Protein AF-A0A2S7SV46-F1 (afdb_monomer_lite)

Sequence (112 aa):
MFWRYCKNGTSMTSAISTTEQIRGVLIQFVSILLSCFLLFYIDSDTEQVFDLFEFGNLLALAIYFLPTFMISMVLFAFLAKRYGVRNGLIRFLVIGIPLSFTLIITMFLCMK

Radius of gyration: 19.21 Å; chains: 1; bounding box: 56×41×50 Å

Foldseek 3Di:
DPPPPPPPPPPVVVVVQVVLVVVLLVVLLVLLLVVLLVVCVVPDPPPDSVVCPPPVNVVVSCVQSVQLSVQLVVQLVVLCVVPNNPRSSVCCSVPVNVVSNVVSVVVVVVVD

Secondary structure (DSSP, 8-state):
--SSSSSSSHHHHHHHHHHHHHHHHHHHHHHHHHHHHHHHHHHS--SSTTGGGSHHHHHHHHHHHHHHHHHHHHHHHHHHHHH-HHHHHHHIIIIIHHHHHHHHHHHHHHT-

Structure (mmCIF, N/CA/C/O backbone):
data_AF-A0A2S7SV46-F1
#
_entry.id   AF-A0A2S7SV46-F1
#
loop_
_atom_site.group_PDB
_atom_site.id
_atom_site.type_symbol
_atom_site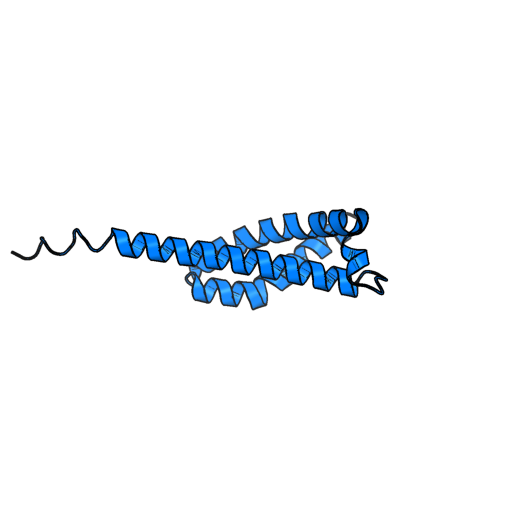.label_atom_id
_atom_site.label_alt_id
_atom_site.label_comp_id
_atom_site.label_asym_id
_atom_site.label_entity_id
_atom_site.label_seq_id
_atom_site.pdbx_PDB_ins_code
_atom_site.Cartn_x
_atom_site.Cartn_y
_atom_site.Cartn_z
_atom_site.occupancy
_atom_site.B_iso_or_equiv
_atom_site.auth_seq_id
_atom_site.auth_comp_id
_atom_site.auth_asym_id
_atom_site.auth_atom_id
_atom_site.pdbx_PDB_model_num
ATOM 1 N N . MET A 1 1 ? -35.477 21.924 32.621 1.00 47.34 1 MET A N 1
ATOM 2 C CA . MET A 1 1 ? -34.436 22.869 32.149 1.00 47.34 1 MET A CA 1
ATOM 3 C C . MET A 1 1 ? -33.118 22.143 31.804 1.00 47.34 1 MET A C 1
ATOM 5 O O . MET A 1 1 ? -32.056 22.639 32.132 1.00 47.34 1 MET A O 1
ATOM 9 N N . PHE A 1 2 ? -33.164 20.978 31.131 1.00 44.03 2 PHE A N 1
ATOM 10 C CA . PHE A 1 2 ? -31.980 20.116 30.887 1.00 44.03 2 PHE A CA 1
ATOM 11 C C . PHE A 1 2 ? -31.727 19.778 29.404 1.00 44.03 2 PHE A C 1
ATOM 13 O O . PHE A 1 2 ? -30.794 19.060 29.076 1.00 44.03 2 PHE A O 1
ATOM 20 N N . TRP A 1 3 ? -32.534 20.315 28.484 1.00 44.03 3 TRP A N 1
ATOM 21 C CA . TRP A 1 3 ? -32.492 19.950 27.059 1.00 44.03 3 TRP A CA 1
ATOM 22 C C . TRP A 1 3 ? -31.703 20.924 26.169 1.00 44.03 3 TRP A C 1
ATOM 24 O O . TRP A 1 3 ? -31.656 20.755 24.954 1.00 44.03 3 TRP A O 1
ATOM 34 N N . ARG A 1 4 ? -31.061 21.951 26.742 1.00 45.78 4 ARG A N 1
ATOM 35 C CA . ARG A 1 4 ? -30.372 22.999 25.963 1.00 45.78 4 ARG A CA 1
ATOM 36 C C . ARG A 1 4 ? -28.863 22.806 25.770 1.00 45.78 4 ARG A C 1
ATOM 38 O O . ARG A 1 4 ? -28.279 23.563 25.007 1.00 45.78 4 ARG A O 1
ATOM 45 N N . TYR A 1 5 ? -28.248 21.776 26.358 1.00 46.41 5 TYR A N 1
ATOM 46 C CA . TYR A 1 5 ? -26.804 21.516 26.210 1.00 46.41 5 TYR A CA 1
ATOM 47 C C . TYR A 1 5 ? -26.424 20.526 25.092 1.00 46.41 5 TYR A C 1
ATOM 49 O O . TYR A 1 5 ? -25.243 20.319 24.842 1.00 46.41 5 TYR A O 1
ATOM 57 N N . CYS A 1 6 ? -27.386 19.946 24.366 1.00 48.81 6 CYS A N 1
ATOM 58 C CA . CYS A 1 6 ? -27.102 18.935 23.333 1.00 48.81 6 CYS A CA 1
ATOM 59 C C . CYS A 1 6 ? -26.932 19.476 21.900 1.00 48.81 6 CYS A C 1
ATOM 61 O O . CYS A 1 6 ? -26.799 18.681 20.975 1.00 48.81 6 CYS A O 1
ATOM 63 N N . LYS A 1 7 ? -26.945 20.799 21.671 1.00 41.94 7 LYS A N 1
ATOM 64 C CA . LYS A 1 7 ? -27.008 21.345 20.297 1.00 41.94 7 LYS A CA 1
ATOM 65 C C . LYS A 1 7 ? -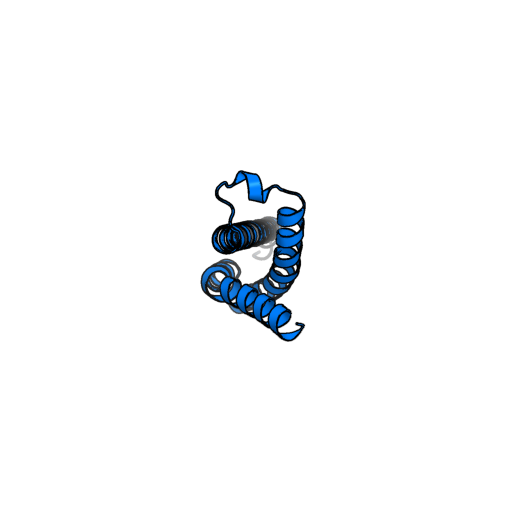25.690 21.878 19.716 1.00 41.94 7 LYS A C 1
ATOM 67 O O . LYS A 1 7 ? -25.635 22.096 18.514 1.00 41.94 7 LYS A O 1
ATOM 72 N N . ASN A 1 8 ? -24.624 21.995 20.516 1.00 42.78 8 ASN A N 1
ATOM 73 C CA . ASN A 1 8 ? -23.319 22.502 20.049 1.00 42.78 8 ASN A CA 1
ATOM 74 C C . ASN A 1 8 ? -22.184 21.453 20.038 1.00 42.78 8 ASN A C 1
ATOM 76 O O . ASN A 1 8 ? -21.060 21.783 19.679 1.00 42.78 8 ASN A O 1
ATOM 80 N N . GLY A 1 9 ? -22.453 20.190 20.395 1.00 43.22 9 GLY A N 1
ATOM 81 C CA . GLY A 1 9 ? -21.436 19.122 20.465 1.00 43.22 9 GLY A CA 1
ATOM 82 C C . GLY A 1 9 ? -21.288 18.247 19.209 1.00 43.22 9 GLY A C 1
ATOM 83 O O . GLY A 1 9 ? -20.385 17.415 19.142 1.00 43.22 9 GLY A O 1
ATOM 84 N N . THR A 1 10 ? -22.161 18.405 18.211 1.00 46.81 10 THR A N 1
ATOM 85 C CA . THR A 1 10 ? -22.249 17.511 17.037 1.00 46.81 10 THR A CA 1
ATOM 86 C C . THR A 1 10 ? -21.389 17.940 15.846 1.00 46.81 10 THR A C 1
ATOM 88 O O . THR A 1 10 ? -21.007 17.099 15.037 1.00 46.81 10 THR A O 1
ATOM 91 N N . SER A 1 11 ? -21.017 19.219 15.746 1.00 46.41 11 SER A N 1
ATOM 92 C CA . SER A 1 11 ? -20.142 19.696 14.662 1.00 46.41 11 SER A CA 1
ATOM 93 C C . SER A 1 11 ? -18.699 19.199 14.840 1.00 46.41 11 SER A C 1
ATOM 95 O O . SER A 1 11 ? -18.094 18.659 13.915 1.00 46.41 11 SER A O 1
ATOM 97 N N . MET A 1 12 ? -18.177 19.254 16.069 1.00 43.88 12 MET A N 1
ATOM 98 C CA . MET A 1 12 ? -16.775 18.933 16.356 1.00 43.88 12 MET A CA 1
ATOM 99 C C . MET A 1 12 ? -16.476 17.425 16.296 1.00 43.88 12 MET A C 1
ATOM 101 O O . MET A 1 12 ? -15.409 17.025 15.846 1.00 43.88 12 MET A O 1
ATOM 105 N N . THR A 1 13 ? -17.432 16.569 16.668 1.00 50.09 13 THR A N 1
ATOM 106 C CA . THR A 1 13 ? -17.291 15.101 16.601 1.00 50.09 13 THR A CA 1
ATOM 107 C C . THR A 1 13 ? -17.326 14.561 15.168 1.00 50.09 13 THR A C 1
ATOM 109 O O . THR A 1 13 ? -16.607 13.609 14.861 1.00 50.09 13 THR A O 1
ATOM 112 N N . SER A 1 14 ? -18.093 15.189 14.271 1.00 52.94 14 SER A N 1
ATOM 113 C CA . SER A 1 14 ? -18.114 14.816 12.849 1.00 52.94 14 SER A CA 1
ATOM 114 C C . SER A 1 14 ? -16.807 15.177 12.132 1.00 52.94 14 SER A C 1
ATOM 116 O O . SER A 1 14 ? -16.247 14.333 11.434 1.00 52.94 14 SER A O 1
ATOM 118 N N . ALA A 1 15 ? -16.260 16.370 12.399 1.00 53.16 15 ALA A N 1
ATOM 119 C CA . ALA A 1 15 ? -14.995 16.825 11.827 1.00 53.16 15 ALA A CA 1
ATOM 120 C C . ALA A 1 15 ? -13.813 15.947 12.273 1.00 53.16 15 ALA A C 1
ATOM 122 O O . ALA A 1 15 ? -13.017 15.524 11.438 1.00 53.16 15 ALA A O 1
ATOM 123 N N . ILE A 1 16 ? -13.742 15.599 13.567 1.00 57.06 16 ILE A N 1
ATOM 124 C CA . ILE A 1 16 ? -12.705 14.703 14.109 1.00 57.06 16 ILE A CA 1
ATOM 125 C C . ILE A 1 16 ? -12.772 13.318 13.442 1.00 57.06 16 ILE A C 1
ATOM 127 O O . ILE A 1 16 ? -11.737 12.739 13.121 1.00 57.06 16 ILE A O 1
ATOM 131 N N . SER A 1 17 ? -13.975 12.796 13.169 1.00 61.66 17 SER A N 1
ATOM 132 C CA . SER A 1 17 ? -14.127 11.502 12.493 1.00 61.66 17 SER A CA 1
ATOM 133 C C . SER A 1 17 ? -13.617 11.518 11.049 1.00 61.66 17 SER A C 1
ATOM 135 O O . SER A 1 17 ? -12.971 10.556 10.629 1.00 61.66 17 SER A O 1
ATOM 137 N N . THR A 1 18 ? -13.859 12.593 10.294 1.00 71.81 18 THR A N 1
ATOM 138 C CA . THR A 1 18 ? -13.383 12.718 8.907 1.00 71.81 18 THR A CA 1
ATOM 139 C C . THR A 1 18 ? -11.867 12.846 8.810 1.00 71.81 18 THR A C 1
ATOM 141 O O . THR A 1 18 ? -11.265 12.200 7.955 1.00 71.81 18 THR A O 1
ATOM 144 N N . THR A 1 19 ? -11.225 13.608 9.700 1.00 75.50 19 THR A N 1
ATOM 145 C CA . THR A 1 19 ? -9.764 13.781 9.674 1.00 75.50 19 THR A CA 1
ATOM 146 C C . THR A 1 19 ? -9.037 12.465 9.953 1.00 75.50 19 THR A C 1
ATOM 148 O O . THR A 1 19 ? -8.060 12.144 9.281 1.00 75.50 19 THR A O 1
ATOM 151 N N . GLU A 1 20 ? -9.549 11.658 10.887 1.00 75.56 20 GLU A N 1
ATOM 152 C CA . GLU A 1 20 ? -8.994 10.335 11.202 1.00 75.56 20 GLU A CA 1
ATOM 153 C C . GLU A 1 20 ? -9.184 9.328 10.056 1.00 75.56 20 GLU A C 1
ATOM 155 O O . GLU A 1 20 ? -8.302 8.509 9.799 1.00 75.56 20 GLU A O 1
ATOM 160 N N . GLN A 1 21 ? -10.298 9.406 9.320 1.00 74.56 21 GLN A N 1
ATOM 161 C CA . GLN A 1 21 ? -10.508 8.583 8.125 1.00 74.56 21 GLN A CA 1
ATOM 162 C C . GLN A 1 21 ? -9.561 8.974 6.987 1.00 74.56 21 GLN A C 1
ATOM 164 O O . GLN A 1 21 ? -8.928 8.097 6.404 1.00 74.56 21 GLN A O 1
ATOM 169 N N . ILE A 1 22 ? -9.404 10.274 6.709 1.00 82.69 22 ILE A N 1
ATOM 170 C CA . ILE A 1 22 ? -8.463 10.775 5.693 1.00 82.69 22 ILE A CA 1
ATOM 171 C C . ILE A 1 22 ? -7.040 10.347 6.041 1.00 82.69 22 ILE A C 1
ATOM 173 O O . ILE A 1 22 ? -6.315 9.839 5.188 1.00 82.69 22 ILE A O 1
ATOM 177 N N . ARG A 1 23 ? -6.652 10.491 7.311 1.00 83.38 23 ARG A N 1
ATOM 178 C CA . ARG A 1 23 ? -5.352 10.034 7.798 1.00 83.38 23 ARG A CA 1
ATOM 179 C C . ARG A 1 23 ? -5.173 8.531 7.588 1.00 83.38 23 ARG A C 1
ATOM 181 O O . ARG A 1 23 ? -4.103 8.112 7.163 1.00 83.38 23 ARG A O 1
ATOM 188 N N . GLY A 1 24 ? -6.209 7.731 7.844 1.00 82.75 24 GLY A N 1
ATOM 189 C CA . GLY A 1 24 ? -6.171 6.290 7.609 1.00 82.75 24 GLY A CA 1
ATOM 190 C C . GLY A 1 24 ? -5.974 5.923 6.139 1.00 82.75 24 GLY A C 1
ATOM 191 O O . GLY A 1 24 ? -5.110 5.106 5.829 1.00 82.75 24 GLY A O 1
ATOM 192 N N . VAL A 1 25 ? -6.697 6.590 5.236 1.00 84.44 25 VAL A N 1
ATOM 193 C CA . VAL A 1 25 ? -6.557 6.403 3.783 1.00 84.44 25 VAL A CA 1
ATOM 194 C C . VAL A 1 25 ? -5.178 6.849 3.293 1.00 84.44 25 VAL A C 1
ATOM 196 O O . VAL A 1 25 ? -4.571 6.158 2.482 1.00 84.44 25 VAL A O 1
ATOM 199 N N . LEU A 1 26 ? -4.641 7.961 3.806 1.00 87.94 26 LEU A N 1
ATOM 200 C CA . LEU A 1 26 ? -3.289 8.420 3.470 1.00 87.94 26 LEU A CA 1
ATOM 201 C C . LEU A 1 26 ? -2.219 7.428 3.926 1.00 87.94 26 LEU A C 1
ATOM 203 O O . LEU A 1 26 ? -1.324 7.104 3.151 1.00 87.94 26 LEU A O 1
ATOM 207 N N . ILE A 1 27 ? -2.318 6.919 5.158 1.00 88.56 27 ILE A N 1
ATOM 208 C CA . ILE A 1 27 ? -1.394 5.893 5.658 1.00 88.56 27 ILE A CA 1
ATOM 209 C C . ILE A 1 27 ? -1.476 4.657 4.766 1.00 88.56 27 ILE A C 1
ATOM 211 O O . ILE A 1 27 ? -0.449 4.157 4.330 1.00 88.56 27 ILE A O 1
ATOM 215 N N . GLN A 1 28 ? -2.684 4.207 4.434 1.00 85.56 28 GLN A N 1
ATOM 216 C CA . GLN A 1 28 ? -2.899 3.073 3.544 1.00 85.56 28 GLN A CA 1
ATOM 217 C C . GLN A 1 28 ? -2.282 3.287 2.158 1.00 85.56 28 GLN A C 1
ATOM 219 O O . GLN A 1 28 ? -1.569 2.413 1.670 1.00 85.56 28 GLN A O 1
ATOM 224 N N . PHE A 1 29 ? -2.509 4.453 1.551 1.00 88.06 29 PHE A N 1
ATOM 225 C CA . PHE A 1 29 ? -1.928 4.826 0.265 1.00 88.06 29 PHE A CA 1
ATOM 226 C C . PHE A 1 29 ? -0.399 4.754 0.309 1.00 88.06 29 PHE A C 1
ATOM 228 O O . PHE A 1 29 ? 0.207 4.054 -0.500 1.00 88.06 29 PHE A O 1
ATOM 235 N N . VAL A 1 30 ? 0.221 5.412 1.293 1.00 89.75 30 VAL A N 1
ATOM 236 C CA . VAL A 1 30 ? 1.682 5.436 1.447 1.00 89.75 30 VAL A CA 1
ATOM 237 C C . VAL A 1 30 ? 2.229 4.041 1.742 1.00 89.75 30 VAL A C 1
ATOM 239 O O . VAL A 1 30 ? 3.239 3.659 1.164 1.00 89.75 30 VAL A O 1
ATOM 242 N N . SER A 1 31 ? 1.572 3.249 2.593 1.00 88.94 31 SER A N 1
ATOM 243 C CA . SER A 1 31 ? 2.025 1.896 2.931 1.00 88.94 31 SER A CA 1
ATOM 244 C C . SER A 1 31 ? 1.973 0.941 1.742 1.00 88.94 31 SER A C 1
ATOM 246 O O . SER A 1 31 ? 2.902 0.156 1.560 1.00 88.94 31 SER A O 1
ATOM 248 N N . ILE A 1 32 ? 0.922 1.004 0.921 1.00 88.94 32 ILE A N 1
ATOM 249 C CA . ILE A 1 32 ? 0.814 0.171 -0.285 1.00 88.94 32 ILE A CA 1
ATOM 250 C C . ILE A 1 32 ? 1.830 0.625 -1.321 1.00 88.94 32 ILE A C 1
ATOM 252 O O . ILE A 1 32 ? 2.519 -0.219 -1.880 1.00 88.94 32 ILE A O 1
ATOM 256 N N . LEU A 1 33 ? 1.977 1.938 -1.524 1.00 88.94 33 LEU A N 1
ATOM 257 C CA . LEU A 1 33 ? 2.985 2.488 -2.423 1.00 88.94 33 LEU A CA 1
ATOM 258 C C . LEU A 1 33 ? 4.381 2.005 -2.009 1.00 88.94 33 LEU A C 1
ATOM 260 O O . LEU A 1 33 ? 5.082 1.416 -2.820 1.00 88.94 33 LEU A O 1
ATOM 264 N N . LEU A 1 34 ? 4.743 2.155 -0.732 1.00 88.81 34 LEU A N 1
ATOM 265 C CA . LEU A 1 34 ? 6.033 1.714 -0.201 1.00 88.81 34 LEU A CA 1
ATOM 266 C C . LEU A 1 34 ? 6.233 0.198 -0.347 1.00 88.81 34 LEU A C 1
ATOM 268 O O . LEU A 1 34 ? 7.330 -0.246 -0.664 1.00 88.81 34 LEU A O 1
ATOM 272 N N . SER A 1 35 ? 5.173 -0.592 -0.158 1.00 87.62 35 SER A N 1
ATOM 273 C CA . SER A 1 35 ? 5.219 -2.048 -0.341 1.00 87.62 35 SER A CA 1
ATOM 274 C C . SER A 1 35 ? 5.407 -2.432 -1.809 1.00 87.62 35 SER A C 1
ATOM 276 O O . SER A 1 35 ? 6.194 -3.324 -2.097 1.00 87.62 35 SER A O 1
ATOM 278 N N . CYS A 1 36 ? 4.739 -1.746 -2.743 1.00 86.75 36 CYS A N 1
ATOM 279 C CA . CYS A 1 36 ? 4.953 -1.929 -4.178 1.00 86.75 36 CYS A CA 1
ATOM 280 C C . CYS A 1 36 ? 6.385 -1.535 -4.567 1.00 86.75 36 CYS A C 1
ATOM 282 O O . CYS A 1 36 ? 7.046 -2.298 -5.258 1.00 86.75 36 CYS A O 1
ATOM 284 N N . PHE A 1 37 ? 6.890 -0.400 -4.075 1.00 84.88 37 PHE A N 1
ATOM 285 C CA . PHE A 1 37 ? 8.283 0.017 -4.273 1.00 84.88 37 PHE A CA 1
ATOM 286 C C . PHE A 1 37 ? 9.268 -1.043 -3.769 1.00 84.88 37 PHE A C 1
ATOM 288 O O . PHE A 1 37 ? 10.210 -1.380 -4.476 1.00 84.88 37 PHE A O 1
ATOM 295 N N . LEU A 1 38 ? 9.035 -1.595 -2.574 1.00 84.62 38 LEU A N 1
ATOM 296 C CA . LEU A 1 38 ? 9.868 -2.655 -2.008 1.00 84.62 38 LEU A CA 1
ATOM 297 C C . LEU A 1 38 ? 9.801 -3.938 -2.847 1.00 84.62 38 LEU A C 1
ATOM 299 O O . LEU A 1 38 ? 10.826 -4.573 -3.062 1.00 84.62 38 LEU A O 1
ATOM 303 N N . LEU A 1 39 ? 8.611 -4.306 -3.330 1.00 80.94 39 LEU A N 1
ATOM 304 C CA . LEU A 1 39 ? 8.424 -5.474 -4.187 1.00 80.94 39 LEU A CA 1
ATOM 305 C C . LEU A 1 39 ? 9.213 -5.322 -5.493 1.00 80.94 39 LEU A C 1
ATOM 307 O O . LEU A 1 39 ? 9.937 -6.232 -5.865 1.00 80.94 39 LEU A O 1
ATOM 311 N N . PHE A 1 40 ? 9.137 -4.152 -6.134 1.00 78.25 40 PHE A N 1
ATOM 312 C CA . PHE A 1 40 ? 9.919 -3.845 -7.333 1.00 78.25 40 PHE A CA 1
ATOM 313 C C . PHE A 1 40 ? 11.417 -3.799 -7.053 1.00 78.25 40 PHE A C 1
ATOM 315 O O . PHE A 1 40 ? 12.188 -4.323 -7.844 1.00 78.25 40 PHE A O 1
ATOM 322 N N . TYR A 1 41 ? 11.839 -3.231 -5.926 1.00 78.00 41 TYR A N 1
ATOM 323 C CA . TYR A 1 41 ? 13.248 -3.225 -5.535 1.00 78.00 41 TYR A CA 1
ATOM 324 C C . TYR A 1 41 ? 13.815 -4.642 -5.334 1.00 78.00 41 TYR A C 1
ATOM 326 O O . TYR A 1 41 ? 15.004 -4.855 -5.528 1.00 78.00 41 TYR A O 1
ATOM 334 N N . ILE A 1 42 ? 12.976 -5.603 -4.930 1.00 77.81 42 ILE A N 1
ATOM 335 C CA . ILE A 1 42 ? 13.369 -7.010 -4.762 1.00 77.81 42 ILE A CA 1
ATOM 336 C C . ILE A 1 42 ? 13.288 -7.792 -6.085 1.00 77.81 42 ILE A C 1
ATOM 338 O O . ILE A 1 42 ? 14.112 -8.673 -6.304 1.00 77.81 42 ILE A O 1
ATOM 342 N N . ASP A 1 43 ? 12.284 -7.519 -6.924 1.00 70.88 43 ASP A N 1
ATOM 343 C CA . ASP A 1 43 ? 11.980 -8.285 -8.147 1.00 70.88 43 ASP A CA 1
ATOM 344 C C . ASP A 1 43 ? 12.770 -7.816 -9.377 1.00 70.88 43 ASP A C 1
ATOM 346 O O . ASP A 1 43 ? 13.014 -8.588 -10.301 1.00 70.88 43 ASP A O 1
ATOM 350 N N . SER A 1 44 ? 13.179 -6.549 -9.405 1.00 60.59 44 SER A N 1
ATOM 351 C CA . SER A 1 44 ? 13.883 -5.969 -10.546 1.00 60.59 44 SER A CA 1
ATOM 352 C C . SER A 1 44 ? 15.394 -6.072 -10.334 1.00 60.59 44 SER A C 1
ATOM 354 O O . SER A 1 44 ? 15.881 -5.739 -9.255 1.00 60.59 44 SER A O 1
ATOM 356 N N . ASP A 1 45 ? 16.150 -6.398 -11.387 1.00 58.59 45 ASP A N 1
ATOM 357 C CA . ASP A 1 45 ? 17.613 -6.207 -11.486 1.00 58.59 45 ASP A CA 1
ATOM 358 C C . ASP A 1 45 ? 18.006 -4.704 -11.465 1.00 58.59 45 ASP A C 1
ATOM 360 O O . ASP A 1 45 ? 18.887 -4.246 -12.188 1.00 58.59 45 ASP A O 1
ATOM 364 N N . THR A 1 46 ? 17.308 -3.881 -10.681 1.00 54.53 46 THR A N 1
ATOM 365 C CA . THR A 1 46 ? 17.573 -2.453 -10.537 1.00 54.53 46 THR A CA 1
ATOM 366 C C . THR A 1 46 ? 18.714 -2.271 -9.553 1.00 54.53 46 THR A C 1
ATOM 368 O O . THR A 1 46 ? 18.515 -2.294 -8.338 1.00 54.53 46 THR A O 1
ATOM 371 N N . GLU A 1 47 ? 19.922 -2.067 -10.076 1.00 61.59 47 GLU A N 1
ATOM 372 C CA . GLU A 1 47 ? 21.086 -1.700 -9.265 1.00 61.59 47 GLU A CA 1
ATOM 373 C C . GLU A 1 47 ? 20.887 -0.330 -8.587 1.00 61.59 47 GLU A C 1
ATOM 375 O O . GLU A 1 47 ? 21.520 -0.036 -7.568 1.00 61.59 47 GLU A O 1
ATOM 380 N N . GLN A 1 48 ? 19.988 0.514 -9.123 1.00 67.94 48 GLN A N 1
ATOM 381 C CA . GLN A 1 48 ? 19.732 1.868 -8.634 1.00 67.94 48 GLN A CA 1
ATOM 382 C C . GLN A 1 48 ? 18.235 2.187 -8.507 1.00 67.94 48 GLN A C 1
ATOM 384 O O . GLN A 1 48 ? 17.412 1.843 -9.347 1.00 67.94 48 GLN A O 1
ATOM 389 N N . VAL A 1 49 ? 17.879 2.960 -7.473 1.00 67.81 49 VAL A N 1
ATOM 390 C CA . VAL A 1 49 ? 16.498 3.433 -7.221 1.00 67.81 49 VAL A CA 1
ATOM 391 C C . VAL A 1 49 ? 15.966 4.317 -8.363 1.00 67.81 49 VAL A C 1
ATOM 393 O O . VAL A 1 49 ? 14.757 4.459 -8.527 1.00 67.81 49 VAL A O 1
ATOM 396 N N . PHE A 1 50 ? 16.855 4.911 -9.165 1.00 71.12 50 PHE A N 1
ATOM 397 C CA . PHE A 1 50 ? 16.478 5.731 -10.318 1.00 71.12 50 PHE A CA 1
ATOM 398 C C . PHE A 1 50 ? 15.870 4.918 -11.462 1.00 71.12 50 PHE A C 1
ATOM 400 O O . PHE A 1 50 ? 14.975 5.428 -12.134 1.00 71.12 50 PHE A O 1
ATOM 407 N N . ASP A 1 51 ? 16.255 3.652 -11.612 1.00 70.00 51 ASP A N 1
ATOM 408 C CA . ASP A 1 51 ? 15.704 2.771 -12.644 1.00 70.00 51 ASP A CA 1
ATOM 409 C C . ASP A 1 51 ? 14.219 2.468 -12.381 1.00 70.00 51 ASP A C 1
ATOM 411 O O . ASP A 1 51 ? 13.438 2.229 -13.301 1.00 70.00 51 ASP A O 1
ATOM 415 N N . LEU A 1 52 ? 13.767 2.582 -11.127 1.00 69.19 52 LEU A N 1
ATOM 416 C CA . LEU A 1 52 ? 12.351 2.461 -10.770 1.00 69.19 52 LEU A CA 1
ATOM 417 C C . LEU A 1 52 ? 11.476 3.569 -11.380 1.00 69.19 52 LEU A C 1
ATOM 419 O O . LEU A 1 52 ? 10.268 3.384 -11.526 1.00 69.19 52 LEU A O 1
ATOM 423 N N . PHE A 1 53 ? 12.071 4.716 -11.725 1.00 78.25 53 PHE A N 1
ATOM 424 C CA . PHE A 1 53 ? 11.380 5.827 -12.382 1.00 78.25 53 PHE A CA 1
ATOM 425 C C . PHE A 1 53 ? 11.405 5.724 -13.912 1.00 78.25 53 PHE A C 1
ATOM 427 O O . PHE A 1 53 ? 10.906 6.625 -14.590 1.00 78.25 53 PHE A O 1
ATOM 434 N N . GLU A 1 54 ? 11.937 4.640 -14.481 1.00 82.19 54 GLU A N 1
ATOM 435 C CA . GLU A 1 54 ? 11.740 4.359 -15.897 1.00 82.19 54 GLU A CA 1
ATOM 436 C C . GLU A 1 54 ? 10.268 4.065 -16.196 1.00 82.19 54 GLU A C 1
ATOM 438 O O . GLU A 1 54 ? 9.536 3.474 -15.398 1.00 82.19 54 GLU A O 1
ATOM 443 N N . PHE A 1 55 ? 9.819 4.464 -17.387 1.00 80.12 55 PHE A N 1
ATOM 444 C CA . PHE A 1 55 ? 8.412 4.378 -17.775 1.00 80.12 55 PHE A CA 1
ATOM 445 C C . PHE A 1 55 ? 7.844 2.951 -17.677 1.00 80.12 55 PHE A C 1
ATOM 447 O O . PHE A 1 55 ? 6.705 2.774 -17.246 1.00 80.12 55 PHE A O 1
ATOM 454 N N . GLY A 1 56 ? 8.637 1.932 -18.032 1.00 78.44 56 GLY A N 1
ATOM 455 C CA . GLY A 1 56 ? 8.228 0.527 -17.934 1.00 78.44 56 GLY A CA 1
ATOM 456 C C . GLY A 1 56 ? 7.972 0.083 -16.492 1.00 78.44 56 GLY A C 1
ATOM 457 O O . GLY A 1 56 ? 6.943 -0.531 -16.205 1.00 78.44 56 GLY A O 1
ATOM 458 N N . ASN A 1 57 ? 8.856 0.475 -15.574 1.00 79.88 57 ASN A N 1
ATOM 459 C CA . ASN A 1 57 ? 8.762 0.134 -14.155 1.00 79.88 57 ASN A CA 1
ATOM 460 C C . ASN A 1 57 ? 7.642 0.915 -13.461 1.00 79.88 57 ASN A C 1
ATOM 462 O O . ASN A 1 57 ? 6.886 0.339 -12.685 1.00 79.88 57 ASN A O 1
ATOM 466 N N . LEU A 1 58 ? 7.441 2.187 -13.815 1.00 82.88 58 LEU A N 1
ATOM 467 C CA . LEU A 1 58 ? 6.290 2.985 -13.378 1.00 82.88 58 LEU A CA 1
ATOM 468 C C . LEU A 1 58 ? 4.955 2.384 -13.826 1.00 82.88 58 LEU A C 1
ATOM 470 O O . LEU A 1 58 ? 3.997 2.355 -13.049 1.00 82.88 58 LEU A O 1
ATOM 474 N N . LEU A 1 59 ? 4.881 1.900 -15.068 1.00 84.62 59 LEU A N 1
ATOM 475 C CA . LEU A 1 59 ? 3.679 1.249 -15.581 1.00 84.62 59 LEU A CA 1
ATOM 476 C C . LEU A 1 59 ? 3.390 -0.038 -14.805 1.00 84.62 59 LEU A C 1
ATOM 478 O O . LEU A 1 59 ? 2.260 -0.261 -14.371 1.00 84.62 59 LEU A O 1
ATOM 482 N N . ALA A 1 60 ? 4.413 -0.860 -14.588 1.00 82.44 60 ALA A N 1
ATOM 483 C CA . ALA A 1 60 ? 4.284 -2.091 -13.827 1.00 82.44 60 ALA A CA 1
ATOM 484 C C . ALA A 1 60 ? 3.901 -1.797 -12.360 1.00 82.44 60 ALA A C 1
ATOM 486 O O . ALA A 1 60 ? 2.969 -2.407 -11.832 1.00 82.44 60 ALA A O 1
ATOM 487 N N . LEU A 1 61 ? 4.508 -0.783 -11.736 1.00 85.38 61 LEU A N 1
ATOM 488 C CA . LEU A 1 61 ? 4.151 -0.298 -10.403 1.00 85.38 61 LEU A CA 1
ATOM 489 C C . LEU A 1 61 ? 2.673 0.093 -10.335 1.00 85.38 61 LEU A C 1
ATOM 491 O O . LEU A 1 61 ? 1.978 -0.318 -9.409 1.00 85.38 61 LEU A O 1
ATOM 495 N N . ALA A 1 62 ? 2.168 0.828 -11.328 1.00 85.75 62 ALA A N 1
ATOM 496 C CA . ALA A 1 62 ? 0.761 1.207 -11.398 1.00 85.75 62 ALA A CA 1
ATOM 497 C C . ALA A 1 62 ? -0.165 -0.015 -11.532 1.00 85.75 62 ALA A C 1
ATOM 499 O O . ALA A 1 62 ? -1.202 -0.063 -10.867 1.00 85.75 62 ALA A O 1
ATOM 500 N N . ILE A 1 63 ? 0.219 -1.018 -12.331 1.00 86.44 63 ILE A N 1
ATOM 501 C CA . ILE A 1 63 ? -0.551 -2.256 -12.534 1.00 86.44 63 ILE A CA 1
ATOM 502 C C . ILE A 1 63 ? -0.683 -3.064 -11.240 1.00 86.44 63 ILE A C 1
ATOM 504 O O . ILE A 1 63 ? -1.748 -3.621 -10.991 1.00 86.44 63 ILE A O 1
ATOM 508 N N . TYR A 1 64 ? 0.347 -3.111 -10.392 1.00 84.88 64 TYR A N 1
ATOM 509 C CA . TYR A 1 64 ? 0.245 -3.760 -9.080 1.00 84.88 64 TYR A CA 1
ATOM 510 C C . TYR A 1 64 ? -0.444 -2.870 -8.044 1.00 84.88 64 TYR A C 1
ATOM 512 O O . TYR A 1 64 ? -1.254 -3.348 -7.247 1.00 84.88 64 TYR A O 1
ATOM 520 N N . PHE A 1 65 ? -0.154 -1.570 -8.058 1.00 88.69 65 PHE A N 1
ATOM 521 C CA . PHE A 1 65 ? -0.654 -0.620 -7.073 1.00 88.69 65 PHE A CA 1
ATOM 522 C C . PHE A 1 65 ? -2.171 -0.450 -7.150 1.00 88.69 65 PHE A C 1
ATOM 524 O O . PHE A 1 65 ? -2.844 -0.577 -6.129 1.00 88.69 65 PHE A O 1
ATOM 531 N N . LEU A 1 66 ? -2.728 -0.188 -8.338 1.00 88.88 66 LEU A N 1
ATOM 532 C CA . LEU A 1 66 ? -4.148 0.135 -8.501 1.00 88.88 66 LEU A CA 1
ATOM 533 C C . LEU A 1 66 ? -5.089 -0.959 -7.956 1.00 88.88 66 LEU A C 1
ATOM 535 O O . LEU A 1 66 ? -5.934 -0.646 -7.111 1.00 88.88 66 LEU A O 1
ATOM 539 N N . PRO A 1 67 ? -4.966 -2.237 -8.370 1.00 88.38 67 PRO A N 1
ATOM 540 C CA . PRO A 1 67 ? -5.871 -3.279 -7.904 1.00 88.38 67 PRO A CA 1
ATOM 541 C C . PRO A 1 67 ? -5.627 -3.620 -6.428 1.00 88.38 67 PRO A C 1
ATOM 543 O O . PRO A 1 67 ? -6.591 -3.824 -5.686 1.00 88.38 67 PRO A O 1
ATOM 546 N N . THR A 1 68 ? -4.373 -3.584 -5.959 1.00 88.12 68 THR A N 1
ATOM 547 C CA . THR A 1 68 ? -4.049 -3.759 -4.533 1.00 88.12 68 THR A CA 1
ATOM 548 C C . THR A 1 68 ? -4.704 -2.663 -3.698 1.00 88.12 68 THR A C 1
ATOM 550 O O . THR A 1 68 ? -5.342 -2.950 -2.685 1.00 88.12 68 THR A O 1
ATOM 553 N N . PHE A 1 69 ? -4.629 -1.409 -4.150 1.00 87.50 69 PHE A N 1
ATOM 554 C CA . PHE A 1 69 ? -5.266 -0.273 -3.499 1.00 87.50 69 PHE A CA 1
ATOM 555 C C . PHE A 1 69 ? -6.791 -0.439 -3.450 1.00 87.50 69 PHE A C 1
ATOM 557 O O . PHE A 1 69 ? -7.382 -0.303 -2.379 1.00 87.50 69 PHE A O 1
ATOM 564 N N . MET A 1 70 ? -7.433 -0.836 -4.551 1.00 88.75 70 MET A N 1
ATOM 565 C CA . MET A 1 70 ? -8.882 -1.073 -4.581 1.00 88.75 70 MET A CA 1
ATOM 566 C C . MET A 1 70 ? -9.331 -2.164 -3.598 1.00 88.75 70 MET A C 1
ATOM 568 O O . MET A 1 70 ? -10.248 -1.932 -2.807 1.00 88.75 70 MET A O 1
ATOM 572 N N . ILE A 1 71 ? -8.673 -3.328 -3.592 1.00 87.88 71 ILE A N 1
ATOM 573 C CA . ILE A 1 71 ? -8.991 -4.424 -2.657 1.00 87.88 71 ILE A CA 1
ATOM 574 C C . ILE A 1 71 ? -8.778 -3.965 -1.216 1.00 87.88 71 ILE A C 1
ATOM 576 O O . ILE A 1 71 ? -9.623 -4.177 -0.341 1.00 87.88 71 ILE A O 1
ATOM 580 N N . SER A 1 72 ? -7.661 -3.287 -0.975 1.00 86.81 72 SER A N 1
ATOM 581 C CA . SER A 1 72 ? -7.299 -2.816 0.349 1.00 86.81 72 SER A CA 1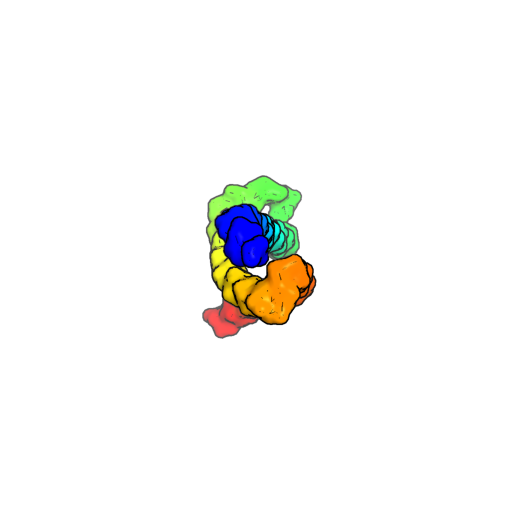
ATOM 582 C C . SER A 1 72 ? -8.323 -1.820 0.909 1.00 86.81 72 SER A C 1
ATOM 584 O O . SER A 1 72 ? -8.623 -1.865 2.102 1.00 86.81 72 SER A O 1
ATOM 586 N N . MET A 1 73 ? -8.898 -0.947 0.073 1.00 85.81 73 MET A N 1
ATOM 587 C CA . MET A 1 73 ? -9.916 0.028 0.480 1.00 85.81 73 MET A CA 1
ATOM 588 C C . MET A 1 73 ? -11.187 -0.673 0.959 1.00 85.81 73 MET A C 1
ATOM 590 O O . MET A 1 73 ? -11.742 -0.316 2.000 1.00 85.81 73 MET A O 1
ATOM 594 N N . VAL A 1 74 ? -11.614 -1.720 0.248 1.00 87.50 74 VAL A N 1
ATOM 595 C CA . VAL A 1 74 ? -12.757 -2.551 0.655 1.00 87.50 74 VAL A CA 1
ATOM 596 C C . VAL A 1 74 ? -12.467 -3.250 1.985 1.00 87.50 74 VAL A C 1
ATOM 598 O O . VAL A 1 74 ? -13.298 -3.230 2.898 1.00 87.50 74 VAL A O 1
ATOM 601 N N . LEU A 1 75 ? -11.267 -3.819 2.129 1.00 86.56 75 LEU A N 1
ATOM 602 C CA . LEU A 1 75 ? -10.852 -4.511 3.347 1.00 86.56 75 LEU A CA 1
ATOM 603 C C . LEU A 1 75 ? -10.782 -3.557 4.549 1.00 86.56 75 LEU A C 1
ATOM 605 O O . LEU A 1 75 ? -11.257 -3.887 5.638 1.00 86.56 75 LEU A O 1
ATOM 609 N N . PHE A 1 76 ? -10.227 -2.360 4.351 1.00 84.75 76 PHE A N 1
ATOM 610 C CA . PHE A 1 76 ? -10.141 -1.324 5.372 1.00 84.75 76 PHE A CA 1
ATOM 611 C C . PHE A 1 76 ? -11.527 -0.833 5.783 1.00 84.75 76 PHE A C 1
ATOM 613 O O . PHE A 1 76 ? -11.804 -0.772 6.977 1.00 84.75 76 PHE A O 1
ATOM 620 N N . ALA A 1 77 ? -12.429 -0.570 4.834 1.00 84.69 77 ALA A N 1
ATOM 621 C CA . ALA A 1 77 ? -13.806 -0.187 5.142 1.00 84.69 77 ALA A CA 1
ATOM 622 C C . ALA A 1 77 ? -14.514 -1.258 5.994 1.00 84.69 77 ALA A C 1
ATOM 624 O O . ALA A 1 77 ? -15.183 -0.939 6.982 1.00 84.69 77 ALA A O 1
ATOM 625 N N . PHE A 1 78 ? -14.312 -2.538 5.670 1.00 86.19 78 PHE A N 1
ATOM 626 C CA . PHE A 1 78 ? -14.867 -3.651 6.438 1.00 86.19 78 PHE A CA 1
ATOM 627 C C . PHE A 1 78 ? -14.267 -3.750 7.852 1.00 86.19 78 PHE A C 1
ATOM 629 O O . PHE A 1 78 ? -14.996 -3.886 8.841 1.00 86.19 78 PHE A O 1
ATOM 636 N N . LEU A 1 79 ? -12.942 -3.636 7.975 1.00 84.12 79 LEU A N 1
ATOM 637 C CA . LEU A 1 79 ? -12.226 -3.686 9.253 1.00 84.12 79 LEU A CA 1
ATOM 638 C C . LEU A 1 79 ? -12.533 -2.479 10.144 1.00 84.12 79 LEU A C 1
ATOM 640 O O . LEU A 1 79 ? -12.735 -2.651 11.346 1.00 84.12 79 LEU A O 1
ATOM 644 N N . ALA A 1 80 ? -12.608 -1.279 9.571 1.00 81.19 80 ALA A N 1
ATOM 645 C CA . ALA A 1 80 ? -12.954 -0.052 10.276 1.00 81.19 80 ALA A CA 1
ATOM 646 C C . ALA A 1 80 ? -14.387 -0.115 10.814 1.00 81.19 80 ALA A C 1
ATOM 648 O O . ALA A 1 80 ? -14.622 0.260 11.963 1.00 81.19 80 ALA A O 1
ATOM 649 N N . LYS A 1 81 ? -15.327 -0.674 10.036 1.00 81.88 81 LYS A N 1
ATOM 650 C CA . LYS A 1 81 ? -16.702 -0.914 10.492 1.00 81.88 81 LYS A CA 1
ATOM 651 C C . LYS A 1 81 ? -16.765 -1.914 11.651 1.00 81.88 81 LYS A C 1
ATOM 653 O O . LYS A 1 81 ? -17.588 -1.749 12.545 1.00 81.88 81 LYS A O 1
ATOM 658 N N . ARG A 1 82 ? -15.915 -2.947 11.647 1.00 84.75 82 ARG A N 1
ATOM 659 C CA . ARG A 1 82 ? -15.950 -4.028 12.648 1.00 84.75 82 ARG A CA 1
ATOM 660 C C . ARG A 1 82 ? -15.180 -3.724 13.935 1.00 84.75 82 ARG A C 1
ATOM 662 O O . ARG A 1 82 ? -15.621 -4.130 15.004 1.00 84.75 82 ARG A O 1
ATOM 669 N N . TYR A 1 83 ? -14.033 -3.054 13.843 1.00 83.75 83 TYR A N 1
ATOM 670 C CA . TYR A 1 83 ? -13.096 -2.872 14.961 1.00 83.75 83 TYR A CA 1
ATOM 671 C C . TYR A 1 83 ? -12.849 -1.400 15.335 1.00 83.75 83 TYR A C 1
ATOM 673 O O . TYR A 1 83 ? -12.111 -1.133 16.287 1.00 83.75 83 TYR A O 1
ATOM 681 N N . GLY A 1 84 ? -13.450 -0.449 14.612 1.00 81.75 84 GLY A N 1
ATOM 682 C CA . GLY A 1 84 ? -13.148 0.982 14.704 1.00 81.75 84 GLY A CA 1
ATOM 683 C C . GLY A 1 84 ? -11.911 1.372 13.885 1.00 81.75 84 GLY A C 1
ATOM 684 O O . GLY A 1 84 ? -11.061 0.535 13.588 1.00 81.75 84 GLY A O 1
ATOM 685 N N . VAL A 1 85 ? -11.790 2.656 13.527 1.00 78.12 85 VAL A N 1
ATOM 686 C CA . VAL A 1 85 ? -10.777 3.166 12.575 1.00 78.12 85 VAL A CA 1
ATOM 687 C C . VAL A 1 85 ? -9.342 2.814 12.994 1.00 78.12 85 VAL A C 1
ATOM 689 O O . VAL A 1 85 ? -8.599 2.232 12.207 1.00 78.12 85 VAL A O 1
ATOM 692 N N . ARG A 1 86 ? -8.956 3.087 14.250 1.00 78.56 86 ARG A N 1
ATOM 693 C CA . ARG A 1 86 ? -7.576 2.874 14.732 1.00 78.56 86 ARG A CA 1
ATOM 694 C C . ARG A 1 86 ? -7.172 1.398 14.761 1.00 78.56 86 ARG A C 1
ATOM 696 O O . ARG A 1 86 ? -6.108 1.033 14.270 1.00 78.56 86 ARG A O 1
ATOM 703 N N . ASN A 1 87 ? -8.023 0.539 15.322 1.00 81.38 87 ASN A N 1
ATOM 704 C CA . ASN A 1 87 ? -7.741 -0.897 15.408 1.00 81.38 87 ASN A CA 1
ATOM 705 C C . ASN A 1 87 ? -7.870 -1.578 14.040 1.00 81.38 87 ASN A C 1
ATOM 707 O O . ASN A 1 87 ? -7.138 -2.525 13.758 1.00 81.38 87 ASN A O 1
ATOM 711 N N . GLY A 1 88 ? -8.777 -1.087 13.191 1.00 82.56 88 GLY A N 1
ATOM 712 C CA . GLY A 1 88 ? -8.903 -1.503 11.801 1.00 82.56 88 GLY A CA 1
ATOM 713 C C . GLY A 1 88 ? -7.634 -1.210 11.006 1.00 82.56 88 GLY A C 1
ATOM 714 O O . GLY A 1 88 ? -7.153 -2.099 10.315 1.00 82.56 88 GLY A O 1
ATOM 715 N N . LEU A 1 89 ? -7.037 -0.025 11.182 1.00 84.12 89 LEU A N 1
ATOM 716 C CA . LEU A 1 89 ? -5.788 0.369 10.526 1.00 84.12 89 LEU A CA 1
ATOM 717 C C . LEU A 1 89 ? -4.605 -0.530 10.912 1.00 84.12 89 LEU A C 1
ATOM 719 O O . LEU A 1 89 ? -3.888 -1.006 10.041 1.00 84.12 89 LEU A O 1
ATOM 723 N N . ILE A 1 90 ? -4.421 -0.809 12.207 1.00 86.19 90 ILE A N 1
ATOM 724 C CA . ILE A 1 90 ? -3.334 -1.686 12.680 1.00 86.19 90 ILE A CA 1
ATOM 725 C C . ILE A 1 90 ? -3.494 -3.097 12.101 1.00 86.19 90 ILE A C 1
ATOM 727 O O . ILE A 1 90 ? -2.542 -3.677 11.587 1.00 86.19 90 ILE A O 1
ATOM 731 N N . ARG A 1 91 ? -4.713 -3.648 12.141 1.00 84.62 91 ARG A N 1
ATOM 732 C CA . ARG A 1 91 ? -5.003 -4.974 11.568 1.00 84.62 91 ARG A CA 1
ATOM 733 C C . ARG A 1 91 ? -4.818 -4.989 10.054 1.00 84.62 91 ARG A C 1
ATOM 735 O O . ARG A 1 91 ? -4.328 -5.974 9.510 1.00 84.62 91 ARG A O 1
ATOM 742 N N . PHE A 1 92 ? -5.187 -3.902 9.387 1.00 85.81 92 PHE A N 1
ATOM 743 C CA . PHE A 1 92 ? -4.969 -3.725 7.962 1.00 85.81 92 PHE A CA 1
ATOM 744 C C . PHE A 1 92 ? -3.470 -3.712 7.617 1.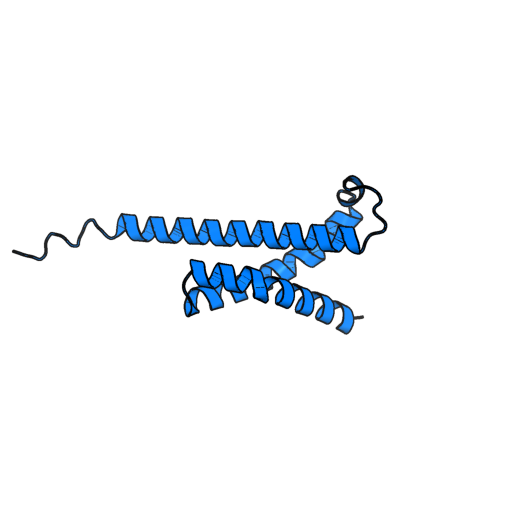00 85.81 92 PHE A C 1
ATOM 746 O O . PHE A 1 92 ? -3.062 -4.444 6.723 1.00 85.81 92 PHE A O 1
ATOM 753 N N . LEU A 1 93 ? -2.643 -2.970 8.356 1.00 84.56 93 LEU A N 1
ATOM 754 C CA . LEU A 1 93 ? -1.193 -2.914 8.136 1.00 84.56 93 LEU A CA 1
ATOM 755 C C . LEU A 1 93 ? -0.524 -4.288 8.283 1.00 84.56 93 LEU A C 1
ATOM 757 O O . LEU A 1 93 ? 0.320 -4.646 7.471 1.00 84.56 93 LEU A O 1
ATOM 761 N N . VAL A 1 94 ? -0.914 -5.063 9.300 1.00 86.25 94 VAL A N 1
ATOM 762 C CA . VAL A 1 94 ? -0.271 -6.352 9.607 1.00 86.25 94 VAL A CA 1
ATOM 763 C C . VAL A 1 94 ? -0.782 -7.490 8.722 1.00 86.25 94 VAL A C 1
ATOM 765 O O . VAL A 1 94 ? -0.003 -8.341 8.316 1.00 86.25 94 VAL A O 1
ATOM 768 N N . ILE A 1 95 ? -2.087 -7.536 8.445 1.00 84.81 95 ILE A N 1
ATOM 769 C CA . ILE A 1 95 ? -2.724 -8.678 7.765 1.00 84.81 95 ILE A CA 1
ATOM 770 C C . ILE A 1 95 ? -3.262 -8.269 6.397 1.00 84.81 95 ILE A C 1
ATOM 772 O O . ILE A 1 95 ? -3.117 -9.001 5.426 1.00 84.81 95 ILE A O 1
ATOM 776 N N . GLY A 1 96 ? -3.888 -7.097 6.309 1.00 83.31 96 GLY A N 1
ATOM 777 C CA . GLY A 1 96 ? -4.551 -6.637 5.092 1.00 83.31 96 GLY A CA 1
ATOM 778 C C . GLY A 1 96 ? -3.594 -6.384 3.933 1.00 83.31 96 GLY A C 1
ATOM 779 O O . GLY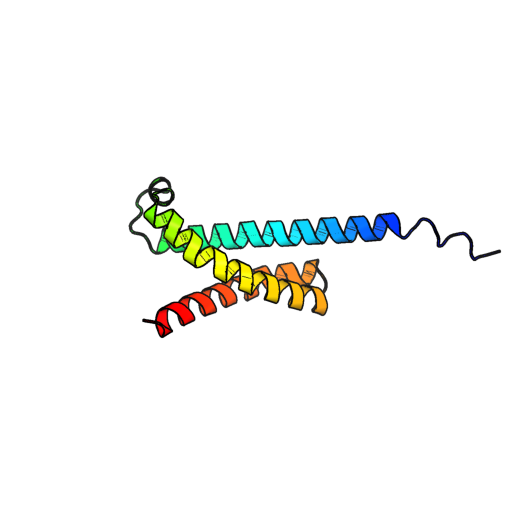 A 1 96 ? -3.891 -6.805 2.819 1.00 83.31 96 GLY A O 1
ATOM 780 N N . ILE A 1 97 ? -2.446 -5.753 4.187 1.00 84.81 97 ILE A N 1
ATOM 781 C CA . ILE A 1 97 ? -1.420 -5.508 3.165 1.00 84.81 97 ILE A CA 1
ATOM 782 C C . ILE A 1 97 ? -0.879 -6.826 2.592 1.00 84.81 97 ILE A C 1
ATOM 784 O O . ILE A 1 97 ? -1.082 -7.043 1.395 1.00 84.81 97 ILE A O 1
ATOM 788 N N . PRO A 1 98 ? -0.271 -7.738 3.382 1.00 86.25 98 PRO A N 1
ATOM 789 C CA . PRO A 1 98 ? 0.264 -8.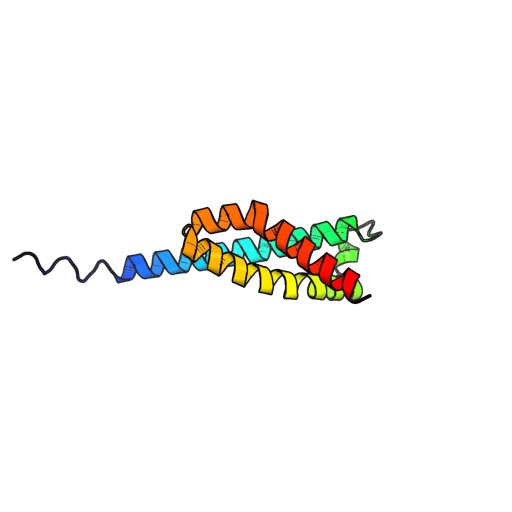981 2.828 1.00 86.25 98 PRO A CA 1
ATOM 790 C C . PRO A 1 98 ? -0.818 -9.816 2.141 1.00 86.25 98 PRO A C 1
ATOM 792 O O . PRO A 1 98 ? -0.589 -10.305 1.042 1.00 86.25 98 PRO A O 1
ATOM 795 N N . LEU A 1 99 ? -2.028 -9.893 2.706 1.00 87.38 99 LEU A N 1
ATOM 796 C CA . LEU A 1 99 ? -3.141 -10.621 2.094 1.00 87.38 99 LEU A CA 1
ATOM 797 C C . LEU A 1 99 ? -3.566 -10.029 0.740 1.00 87.38 99 LEU A C 1
ATOM 799 O O . LEU A 1 99 ? -3.860 -10.782 -0.187 1.00 87.38 99 LEU A O 1
ATOM 803 N N . SER A 1 100 ? -3.574 -8.699 0.606 1.00 86.50 100 SER A N 1
ATOM 804 C CA . SER A 1 100 ? -3.903 -8.027 -0.659 1.00 86.50 100 SER A CA 1
ATOM 805 C C . SER A 1 100 ? -2.851 -8.324 -1.730 1.00 86.50 100 SER A C 1
ATOM 807 O O . SER A 1 100 ? -3.211 -8.671 -2.852 1.00 86.50 100 SER A O 1
ATOM 809 N N . PHE A 1 101 ? -1.561 -8.272 -1.378 1.00 85.44 101 PHE A N 1
ATOM 810 C CA . PHE A 1 101 ? -0.477 -8.626 -2.299 1.00 85.44 101 PHE A CA 1
ATOM 811 C C . PHE A 1 101 ? -0.515 -10.102 -2.697 1.00 85.44 101 PHE A C 1
ATOM 813 O O . PHE A 1 101 ? -0.433 -10.405 -3.883 1.00 85.44 101 PHE A O 1
ATOM 820 N N . THR A 1 102 ? -0.705 -11.024 -1.746 1.00 87.31 102 THR A N 1
ATOM 821 C CA . THR A 1 102 ? -0.827 -12.456 -2.056 1.00 87.31 102 THR A CA 1
ATOM 822 C C . THR A 1 102 ? -1.998 -12.720 -2.998 1.00 87.31 102 THR A C 1
ATOM 824 O O . THR A 1 102 ? -1.841 -13.488 -3.944 1.00 87.31 102 THR A O 1
ATOM 827 N N . LEU A 1 103 ? -3.147 -12.063 -2.800 1.00 87.62 103 LEU A N 1
ATOM 828 C CA . LEU A 1 103 ? -4.301 -12.186 -3.696 1.00 87.62 103 LEU A CA 1
ATOM 829 C C . LEU A 1 103 ? -3.984 -11.722 -5.118 1.00 87.62 103 LEU A C 1
ATOM 831 O O . LEU A 1 103 ? -4.266 -12.450 -6.066 1.00 87.62 103 LEU A O 1
ATOM 835 N N . ILE A 1 104 ? -3.384 -10.540 -5.266 1.00 86.56 104 ILE A N 1
ATOM 836 C CA . ILE A 1 104 ? -3.048 -9.978 -6.578 1.00 86.56 104 ILE A CA 1
ATOM 837 C C . ILE A 1 104 ? -1.999 -10.827 -7.296 1.00 86.56 104 ILE A C 1
ATOM 839 O O . ILE A 1 104 ? -2.209 -11.196 -8.448 1.00 86.56 104 ILE A O 1
ATOM 843 N N . ILE A 1 105 ? -0.916 -11.205 -6.614 1.00 85.75 105 ILE A N 1
ATOM 844 C CA . ILE A 1 105 ? 0.127 -12.068 -7.185 1.00 85.75 105 ILE A CA 1
ATOM 845 C C . ILE A 1 105 ? -0.475 -13.413 -7.612 1.00 85.75 105 ILE A C 1
ATOM 847 O O . ILE A 1 105 ? -0.250 -13.856 -8.734 1.00 85.75 105 ILE A O 1
ATOM 851 N N . THR A 1 106 ? -1.301 -14.036 -6.765 1.00 87.12 106 THR A N 1
ATOM 852 C CA . THR A 1 106 ? -1.971 -15.307 -7.097 1.00 87.12 106 THR A CA 1
ATOM 853 C C . THR A 1 106 ? -2.910 -15.157 -8.294 1.00 87.12 106 THR A C 1
ATOM 855 O O . THR A 1 106 ? -2.936 -16.026 -9.161 1.00 87.12 106 THR A O 1
ATOM 858 N N . MET A 1 107 ? -3.661 -14.055 -8.376 1.00 85.31 107 MET A N 1
ATOM 859 C CA . MET A 1 107 ? -4.541 -13.771 -9.510 1.00 85.31 107 MET A CA 1
ATOM 860 C C . MET A 1 107 ? -3.742 -13.636 -10.812 1.00 85.31 107 MET A C 1
ATOM 862 O O . MET A 1 107 ? -4.107 -14.258 -11.805 1.00 85.31 107 MET A O 1
ATOM 866 N N . PHE A 1 108 ? -2.631 -12.896 -10.803 1.00 81.94 108 PHE A N 1
ATOM 867 C CA . PHE A 1 108 ? -1.756 -12.769 -11.971 1.00 81.94 108 PHE A CA 1
ATOM 868 C C . PHE A 1 108 ? -1.103 -14.095 -12.370 1.00 81.94 108 PHE A C 1
ATOM 870 O O . PHE A 1 108 ? -1.021 -14.388 -13.559 1.00 81.94 108 PHE A O 1
ATOM 877 N N . LEU A 1 109 ? -0.681 -14.913 -11.401 1.00 83.44 109 LEU A N 1
ATOM 878 C CA . LEU A 1 109 ? -0.133 -16.247 -11.665 1.00 83.44 109 LEU A CA 1
ATOM 879 C C . LEU A 1 109 ? -1.182 -17.208 -12.240 1.00 83.44 109 LEU A C 1
ATOM 881 O O . LEU A 1 109 ? -0.838 -18.040 -13.066 1.00 83.44 109 LEU A O 1
ATOM 885 N N . CYS A 1 110 ? -2.445 -17.096 -11.825 1.00 83.94 110 CYS A N 1
ATOM 886 C CA . CYS A 1 110 ? -3.542 -17.946 -12.301 1.00 83.94 110 CYS A CA 1
ATOM 887 C C . CYS A 1 110 ? -4.047 -17.553 -13.703 1.00 83.94 110 CYS A C 1
ATOM 889 O O . CYS A 1 110 ? -4.603 -18.380 -14.418 1.00 83.94 110 CYS A O 1
ATOM 891 N N . MET A 1 111 ? -3.875 -16.289 -14.102 1.00 74.00 111 MET A N 1
ATOM 892 C CA . MET A 1 111 ? -4.241 -15.803 -15.440 1.00 74.00 111 MET A CA 1
ATOM 893 C C . MET A 1 111 ? -3.174 -16.075 -16.512 1.00 74.00 111 MET A C 1
ATOM 895 O O . MET A 1 111 ? -3.417 -15.778 -17.683 1.00 74.00 111 MET A O 1
ATOM 899 N N . LYS A 1 112 ? -2.003 -16.579 -16.115 1.00 55.38 112 LYS A N 1
ATOM 900 C CA . LYS A 1 112 ? -0.865 -16.882 -16.986 1.00 55.38 112 LYS A CA 1
ATOM 901 C C . LYS A 1 112 ? -0.890 -18.346 -17.413 1.00 55.38 112 LYS A C 1
ATOM 903 O O . LYS A 1 112 ? -0.562 -18.594 -18.592 1.00 55.38 112 LYS A O 1
#

pLDDT: mean 76.71, std 14.16, range [41.94, 89.75]

Organism: NCBI:txid2077091